Protein AF-A0A1Y4UYB6-F1 (afdb_monomer_lite)

pLDDT: mean 84.44, std 19.76, range [40.34, 98.19]

Structure (mmCIF, N/CA/C/O backbone):
data_AF-A0A1Y4UYB6-F1
#
_entry.id   AF-A0A1Y4UYB6-F1
#
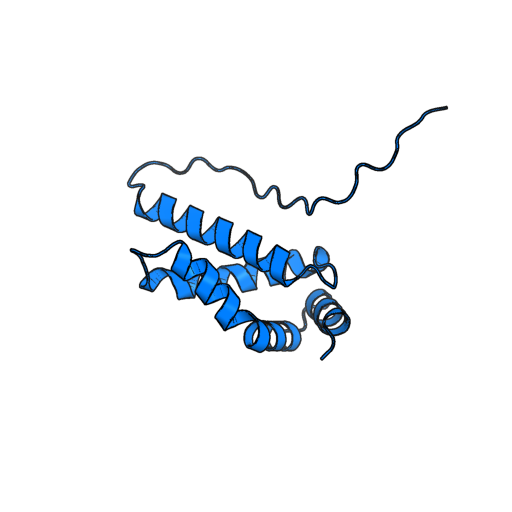loop_
_atom_site.group_PDB
_atom_site.id
_atom_site.type_symbol
_atom_site.label_atom_id
_atom_site.label_alt_id
_atom_site.label_comp_id
_atom_site.label_asym_id
_atom_site.label_entity_id
_atom_site.label_seq_id
_atom_site.pdbx_PDB_ins_code
_atom_site.Cartn_x
_atom_site.Cartn_y
_atom_site.Cartn_z
_atom_site.occupancy
_atom_site.B_iso_or_equiv
_atom_site.auth_seq_id
_atom_site.auth_comp_id
_atom_site.auth_asym_id
_atom_site.auth_atom_id
_atom_site.pdbx_PDB_model_num
ATOM 1 N N . MET A 1 1 ? -14.371 -7.492 9.983 1.00 71.25 1 MET A N 1
ATOM 2 C CA . MET A 1 1 ? -14.322 -6.185 10.676 1.00 71.25 1 MET A CA 1
ATOM 3 C C . MET A 1 1 ? -14.885 -5.135 9.730 1.00 71.25 1 MET A C 1
ATOM 5 O O . MET A 1 1 ? -14.568 -5.201 8.549 1.00 71.25 1 MET A O 1
ATOM 9 N N . GLU A 1 2 ? -15.736 -4.221 10.196 1.00 88.88 2 GLU A N 1
ATOM 10 C CA . GLU A 1 2 ? -16.218 -3.120 9.349 1.00 88.88 2 GLU A CA 1
ATOM 11 C C . GLU A 1 2 ? -15.098 -2.106 9.071 1.00 88.88 2 GLU A C 1
ATOM 13 O O . GLU A 1 2 ? -14.260 -1.843 9.935 1.00 88.88 2 GLU A O 1
ATOM 18 N N . GLU A 1 3 ? -15.098 -1.501 7.880 1.00 89.19 3 GLU A N 1
ATOM 19 C CA . GLU A 1 3 ? -14.043 -0.571 7.448 1.00 89.19 3 GLU A CA 1
ATOM 20 C C . GLU A 1 3 ? -13.915 0.652 8.370 1.00 89.19 3 GLU A C 1
ATOM 22 O O . GLU A 1 3 ? -12.808 1.100 8.659 1.00 89.19 3 GLU A O 1
ATOM 27 N N . GLY A 1 4 ? -15.035 1.156 8.898 1.00 93.00 4 GLY A N 1
ATOM 28 C CA . GLY A 1 4 ? -15.025 2.263 9.854 1.00 93.00 4 GLY A CA 1
ATOM 29 C C . GLY A 1 4 ? -14.305 1.927 11.164 1.00 93.00 4 GLY A C 1
ATOM 30 O O . GLY A 1 4 ? -13.584 2.771 11.697 1.00 93.00 4 GLY A O 1
ATOM 31 N N . GLU A 1 5 ? -14.452 0.700 11.672 1.00 93.88 5 GLU A N 1
ATOM 32 C CA . GLU A 1 5 ? -13.740 0.265 12.879 1.00 93.88 5 GLU A CA 1
ATOM 33 C C . GLU A 1 5 ? -12.252 0.067 12.608 1.00 93.88 5 GLU A C 1
ATOM 35 O O . GLU A 1 5 ? -11.419 0.509 13.399 1.00 93.88 5 GLU A O 1
ATOM 40 N N . LEU A 1 6 ? -11.920 -0.511 11.454 1.00 93.75 6 LEU A N 1
ATOM 41 C CA . LEU A 1 6 ? -10.540 -0.674 11.019 1.00 93.75 6 LEU A CA 1
ATOM 42 C C . LEU A 1 6 ? -9.826 0.687 10.965 1.00 93.75 6 LEU A C 1
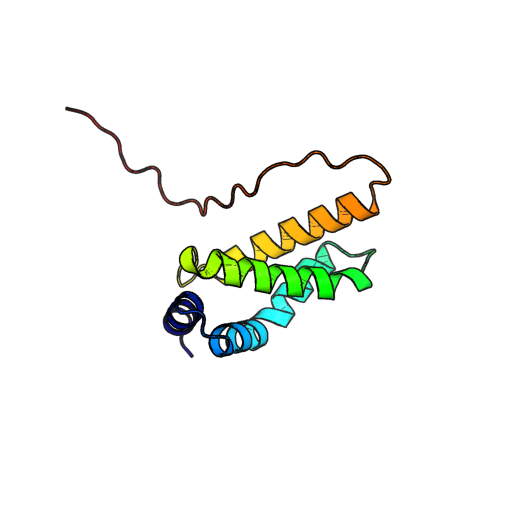ATOM 44 O O . LEU A 1 6 ? -8.768 0.855 11.569 1.00 93.75 6 LEU A O 1
ATOM 48 N N . ILE A 1 7 ? -10.448 1.695 10.344 1.00 94.38 7 ILE A N 1
ATOM 49 C CA . ILE A 1 7 ? -9.907 3.062 10.283 1.00 94.38 7 ILE A CA 1
ATOM 50 C C . ILE A 1 7 ? -9.709 3.647 11.687 1.00 94.38 7 ILE A C 1
ATOM 52 O O . ILE A 1 7 ? -8.668 4.241 11.965 1.00 94.38 7 ILE A O 1
ATOM 56 N N . ARG A 1 8 ? -10.688 3.499 12.592 1.00 95.94 8 ARG A N 1
ATOM 57 C CA . ARG A 1 8 ? -10.566 4.005 13.971 1.00 95.94 8 ARG A CA 1
ATOM 58 C C . ARG A 1 8 ? -9.399 3.365 14.716 1.00 95.94 8 ARG A C 1
ATOM 60 O O . ARG A 1 8 ? -8.688 4.071 15.427 1.00 95.94 8 ARG A O 1
ATOM 67 N N . ARG A 1 9 ? -9.198 2.055 14.564 1.00 96.19 9 ARG A N 1
ATOM 68 C CA . ARG A 1 9 ? -8.083 1.325 15.183 1.00 96.19 9 ARG A CA 1
ATOM 69 C C . ARG A 1 9 ? -6.738 1.752 14.596 1.00 96.19 9 ARG A C 1
ATOM 71 O O . ARG A 1 9 ? -5.837 2.081 15.363 1.00 96.19 9 ARG A O 1
ATOM 78 N N . MET A 1 10 ? -6.641 1.886 13.273 1.00 95.38 10 MET A N 1
ATOM 79 C CA . MET A 1 10 ? -5.442 2.417 12.613 1.00 95.38 10 MET A CA 1
ATOM 80 C C . MET A 1 10 ? -5.083 3.826 13.099 1.00 95.38 10 MET A C 1
ATOM 82 O O . MET A 1 10 ? -3.930 4.096 13.413 1.00 95.38 10 MET A O 1
ATOM 86 N N . LYS A 1 11 ? -6.071 4.720 13.246 1.00 94.69 11 LYS A N 1
ATOM 87 C CA . LYS A 1 11 ? -5.856 6.079 13.780 1.00 94.69 11 LYS A CA 1
ATOM 88 C C . LYS A 1 11 ? -5.313 6.095 15.214 1.00 94.69 11 LYS A C 1
ATOM 90 O O . LYS A 1 11 ? -4.705 7.081 15.612 1.00 94.69 11 LYS A O 1
ATOM 95 N N . ARG A 1 12 ? -5.532 5.027 15.988 1.00 96.12 12 ARG A N 1
ATOM 96 C CA . ARG A 1 12 ? -4.991 4.851 17.346 1.00 96.12 12 ARG A CA 1
ATOM 97 C C . ARG A 1 12 ? -3.636 4.139 17.370 1.00 96.12 12 ARG A C 1
ATOM 99 O O . ARG A 1 12 ? -3.121 3.889 18.453 1.00 96.12 12 ARG A O 1
ATOM 106 N N . GLY A 1 13 ? -3.075 3.804 16.210 1.00 94.44 13 GLY A N 1
ATOM 107 C CA . GLY A 1 13 ? -1.798 3.109 16.125 1.00 94.44 13 GLY A CA 1
ATOM 108 C C . GLY A 1 13 ? -1.880 1.608 16.411 1.00 94.44 13 GLY A C 1
ATOM 109 O O . GLY A 1 13 ? -0.867 1.026 16.770 1.00 94.44 13 GLY A O 1
ATOM 110 N N . ASP A 1 14 ? -3.045 0.971 16.239 1.00 96.75 14 ASP A N 1
ATOM 111 C CA . ASP A 1 14 ? -3.214 -0.483 16.399 1.00 96.75 14 ASP A CA 1
ATOM 112 C C . ASP A 1 14 ? -2.746 -1.283 15.158 1.00 96.75 14 ASP A C 1
ATOM 114 O O . ASP A 1 14 ? -3.430 -1.244 14.124 1.00 96.75 14 ASP A O 1
ATOM 118 N N . PRO A 1 15 ? -1.612 -2.011 15.221 1.00 94.62 15 PRO A N 1
ATOM 119 C CA . PRO A 1 15 ? -1.042 -2.688 14.055 1.00 94.62 15 PRO A CA 1
ATOM 120 C C . PRO A 1 15 ? -1.924 -3.818 13.515 1.00 94.62 15 PRO A C 1
ATOM 122 O O . PRO A 1 15 ? -1.922 -4.064 12.312 1.00 94.62 15 PRO A O 1
ATOM 125 N N . ALA A 1 16 ? -2.746 -4.450 14.361 1.00 96.81 16 ALA A N 1
ATOM 126 C CA . ALA A 1 16 ? -3.643 -5.523 13.930 1.00 96.81 16 ALA A CA 1
ATOM 127 C C . ALA A 1 16 ? -4.718 -5.015 12.952 1.00 96.81 16 ALA A C 1
ATOM 129 O O . ALA A 1 16 ? -5.252 -5.768 12.139 1.00 96.81 16 ALA A O 1
ATOM 130 N N . ALA A 1 17 ? -5.046 -3.720 13.006 1.00 96.44 17 ALA A N 1
ATOM 131 C CA . ALA A 1 17 ? -5.952 -3.111 12.041 1.00 96.44 17 ALA A CA 1
ATOM 132 C C . ALA A 1 17 ? -5.292 -2.906 10.671 1.00 96.44 17 ALA A C 1
ATOM 134 O O . ALA A 1 17 ? -5.964 -3.050 9.651 1.00 96.44 17 ALA A O 1
ATOM 135 N N . LEU A 1 18 ? -3.990 -2.596 10.643 1.00 95.75 18 LEU A N 1
ATOM 136 C CA . LEU A 1 18 ? -3.228 -2.531 9.397 1.00 95.75 18 LEU A CA 1
ATOM 137 C C . LEU A 1 18 ? -3.086 -3.920 8.777 1.00 95.75 18 LEU A C 1
ATOM 139 O O . LEU A 1 18 ? -3.338 -4.063 7.587 1.00 95.75 18 LEU A O 1
ATOM 143 N N . GLU A 1 19 ? -2.756 -4.929 9.581 1.00 96.81 19 GLU A N 1
ATOM 144 C CA . GLU A 1 19 ? -2.658 -6.324 9.141 1.00 96.81 19 GLU A CA 1
ATOM 145 C C . GLU A 1 19 ? -3.974 -6.797 8.508 1.00 96.81 19 GLU A C 1
ATOM 147 O O . GLU A 1 19 ? -3.992 -7.225 7.358 1.00 96.81 19 GLU A O 1
ATOM 152 N N . ALA A 1 20 ? -5.107 -6.560 9.177 1.00 96.62 20 ALA A N 1
ATOM 153 C CA . ALA A 1 20 ? -6.424 -6.876 8.625 1.00 96.62 20 ALA A CA 1
ATOM 154 C C . ALA A 1 20 ? -6.742 -6.134 7.307 1.00 96.62 20 ALA A C 1
ATOM 156 O O . ALA A 1 20 ? -7.501 -6.639 6.476 1.00 96.62 20 ALA A O 1
ATOM 157 N N . LEU A 1 21 ? -6.202 -4.926 7.104 1.00 95.81 21 LEU A N 1
ATOM 158 C CA . LEU A 1 21 ? -6.345 -4.200 5.839 1.00 95.81 21 LEU A CA 1
ATOM 159 C C . LEU A 1 21 ? -5.445 -4.786 4.754 1.00 95.81 21 LEU A C 1
ATOM 161 O O . LEU A 1 21 ? -5.875 -4.902 3.608 1.00 95.81 21 LEU A O 1
ATOM 165 N N . MET A 1 22 ? -4.214 -5.147 5.113 1.00 96.75 22 MET A N 1
ATOM 166 C CA . MET A 1 22 ? -3.267 -5.809 4.225 1.00 96.75 22 MET A CA 1
ATOM 167 C C . MET A 1 22 ? -3.853 -7.134 3.740 1.00 96.75 22 MET A C 1
ATOM 169 O O . MET A 1 22 ? -3.983 -7.309 2.534 1.00 96.75 22 MET A O 1
ATOM 173 N N . ASP A 1 23 ? -4.352 -7.991 4.630 1.00 96.75 23 ASP A N 1
ATOM 174 C CA . ASP A 1 23 ? -5.010 -9.253 4.261 1.00 96.75 23 ASP A CA 1
ATOM 175 C C . ASP A 1 23 ? -6.136 -9.057 3.235 1.00 96.75 23 ASP A C 1
ATOM 177 O O . ASP A 1 23 ? -6.311 -9.853 2.310 1.00 96.75 23 ASP A O 1
ATOM 181 N N . ARG A 1 24 ? -6.898 -7.965 3.370 1.00 95.62 24 ARG A N 1
ATOM 182 C CA . ARG A 1 24 ? -8.023 -7.641 2.486 1.00 95.62 24 ARG A CA 1
ATOM 183 C C . ARG A 1 24 ? -7.587 -7.071 1.135 1.00 95.62 24 ARG A C 1
ATOM 185 O O . ARG A 1 24 ? -8.171 -7.417 0.109 1.00 95.62 24 ARG A O 1
ATOM 192 N N . ASP A 1 25 ? -6.626 -6.148 1.133 1.00 97.00 25 ASP A N 1
ATOM 193 C CA . ASP A 1 25 ? -6.337 -5.272 -0.008 1.00 97.00 25 ASP A CA 1
ATOM 194 C C . ASP A 1 25 ? -4.944 -5.497 -0.636 1.00 97.00 25 ASP A C 1
ATOM 196 O O . ASP A 1 25 ? -4.625 -4.855 -1.640 1.00 97.00 25 ASP A O 1
ATOM 200 N N . MET A 1 26 ? -4.134 -6.437 -0.126 1.00 97.62 26 MET A N 1
ATOM 201 C CA . MET A 1 26 ? -2.795 -6.762 -0.650 1.00 97.62 26 MET A CA 1
ATOM 202 C C . MET A 1 26 ? -2.840 -7.137 -2.131 1.00 97.62 26 MET A C 1
ATOM 204 O O . MET A 1 26 ? -2.164 -6.520 -2.950 1.00 97.62 26 MET A O 1
ATOM 208 N N . ALA A 1 27 ? -3.689 -8.099 -2.507 1.00 98.00 27 ALA A N 1
ATOM 209 C CA . ALA A 1 27 ? -3.799 -8.553 -3.895 1.00 98.00 27 ALA A CA 1
ATOM 210 C C . ALA A 1 27 ? -4.204 -7.415 -4.848 1.00 98.00 27 ALA A C 1
ATOM 212 O O . ALA A 1 27 ? -3.722 -7.329 -5.979 1.00 98.00 27 ALA A O 1
ATOM 213 N N . PHE A 1 28 ? -5.059 -6.504 -4.378 1.00 98.19 28 PHE A N 1
ATOM 214 C CA . PHE A 1 28 ? -5.438 -5.313 -5.128 1.00 98.19 28 PHE A CA 1
ATOM 215 C C . PHE A 1 28 ? -4.256 -4.354 -5.308 1.00 98.19 28 PHE A C 1
ATOM 217 O O . PHE A 1 28 ? -4.013 -3.900 -6.427 1.00 98.19 28 PHE A O 1
ATOM 224 N N . ALA A 1 29 ? -3.516 -4.061 -4.237 1.00 98.19 29 ALA A N 1
ATOM 225 C CA . ALA A 1 29 ? -2.345 -3.193 -4.292 1.00 98.19 29 ALA A CA 1
ATOM 226 C C . ALA A 1 29 ? -1.264 -3.765 -5.223 1.00 98.19 29 ALA A C 1
ATOM 228 O O . ALA A 1 29 ? -0.786 -3.045 -6.101 1.00 98.19 29 ALA A O 1
ATOM 229 N N . CYS A 1 30 ? -0.965 -5.064 -5.113 1.00 98.19 30 CYS A N 1
ATOM 230 C CA . CYS A 1 30 ? -0.056 -5.768 -6.017 1.00 98.19 30 CYS A CA 1
ATOM 231 C C . CYS A 1 30 ? -0.517 -5.658 -7.472 1.00 98.19 30 CYS A C 1
ATOM 233 O O . CYS A 1 30 ? 0.268 -5.262 -8.324 1.00 98.19 30 CYS A O 1
ATOM 235 N N . GLY A 1 31 ? -1.799 -5.903 -7.766 1.00 98.06 31 GLY A N 1
ATOM 236 C CA . GLY A 1 31 ? -2.329 -5.770 -9.126 1.00 98.06 31 GLY A CA 1
ATOM 237 C C . GLY A 1 31 ? -2.159 -4.360 -9.706 1.00 98.06 31 GLY A C 1
ATOM 238 O O . GLY A 1 31 ? -1.759 -4.203 -10.862 1.00 98.06 31 GLY A O 1
ATOM 239 N N . VAL A 1 32 ? -2.403 -3.319 -8.901 1.00 97.88 32 VAL A N 1
ATOM 240 C CA . VAL A 1 32 ? -2.181 -1.925 -9.321 1.00 97.88 32 VAL A CA 1
ATOM 241 C C . VAL A 1 32 ? -0.693 -1.662 -9.569 1.00 97.88 32 VAL A C 1
ATOM 243 O O . VAL A 1 32 ? -0.353 -1.115 -10.618 1.00 97.88 32 VAL A O 1
ATOM 246 N N . ALA A 1 33 ? 0.188 -2.067 -8.655 1.00 97.69 33 ALA A N 1
ATOM 247 C CA . ALA A 1 33 ? 1.631 -1.877 -8.784 1.00 97.69 33 ALA A CA 1
ATOM 248 C C . ALA A 1 33 ? 2.204 -2.626 -9.998 1.00 97.69 33 ALA A C 1
ATOM 250 O O . ALA A 1 33 ? 2.858 -2.008 -10.835 1.00 97.69 33 ALA A O 1
ATOM 251 N N . SER A 1 34 ? 1.886 -3.912 -10.165 1.00 97.44 34 SER A N 1
ATOM 252 C CA . SER A 1 34 ? 2.332 -4.735 -11.298 1.00 97.44 34 SER A CA 1
ATOM 253 C C . SER A 1 34 ? 1.839 -4.213 -12.648 1.00 97.44 34 SER A C 1
ATOM 255 O O . SER A 1 34 ? 2.529 -4.366 -13.652 1.00 97.44 34 SER A O 1
ATOM 257 N N . SER A 1 35 ? 0.668 -3.565 -12.697 1.00 96.62 35 SER A N 1
ATOM 258 C CA . SER A 1 35 ? 0.181 -2.943 -13.939 1.00 96.62 35 SER A CA 1
ATOM 259 C C . SER A 1 35 ? 1.056 -1.775 -14.410 1.00 96.62 35 SER A C 1
ATOM 261 O O . SER A 1 35 ? 1.074 -1.467 -15.601 1.00 96.62 35 SER A O 1
ATOM 263 N N . ILE A 1 36 ? 1.781 -1.139 -13.484 1.00 95.06 36 ILE A N 1
ATOM 264 C CA . ILE A 1 36 ? 2.661 0.003 -13.745 1.00 95.06 36 ILE A CA 1
ATOM 265 C C . ILE A 1 36 ? 4.107 -0.474 -13.899 1.00 95.06 36 ILE A C 1
ATOM 267 O O . ILE A 1 36 ? 4.759 -0.132 -14.878 1.00 95.06 36 ILE A O 1
ATOM 271 N N . LEU A 1 37 ? 4.589 -1.311 -12.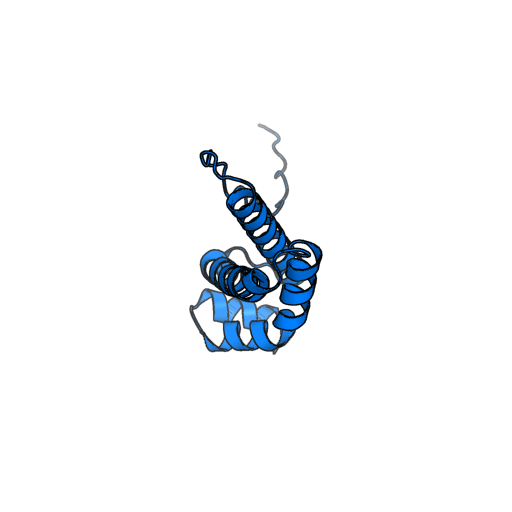981 1.00 94.94 37 LEU A N 1
ATOM 272 C CA . LEU A 1 37 ? 5.953 -1.851 -12.942 1.00 94.94 37 LEU A CA 1
ATOM 273 C C . LEU A 1 37 ? 6.112 -3.100 -13.824 1.00 94.94 37 LEU A C 1
ATOM 275 O O . LEU A 1 37 ? 6.681 -4.103 -13.396 1.00 94.94 37 LEU A O 1
ATOM 279 N N . ARG A 1 38 ? 5.592 -3.063 -15.057 1.00 91.81 38 ARG A N 1
ATOM 280 C CA . ARG A 1 38 ? 5.554 -4.239 -15.951 1.00 91.81 38 ARG A CA 1
ATOM 281 C C . ARG A 1 38 ? 6.951 -4.806 -16.229 1.00 91.81 38 ARG A C 1
ATOM 283 O O . ARG A 1 38 ? 7.113 -6.021 -16.251 1.00 91.81 38 ARG A O 1
ATOM 290 N N . ASP A 1 39 ? 7.939 -3.924 -16.359 1.00 90.31 39 ASP A N 1
ATOM 291 C CA . ASP A 1 39 ? 9.337 -4.273 -16.649 1.00 90.31 39 ASP A CA 1
ATOM 292 C C . ASP A 1 39 ? 10.212 -4.366 -15.382 1.00 90.31 39 ASP A C 1
ATOM 294 O O . ASP A 1 39 ? 11.414 -4.613 -15.457 1.00 90.31 39 ASP A O 1
ATOM 298 N N . ALA A 1 40 ? 9.610 -4.183 -14.203 1.00 92.12 40 ALA A N 1
ATOM 299 C CA . ALA A 1 40 ? 10.284 -4.180 -12.907 1.00 92.12 40 ALA A CA 1
ATOM 300 C C . ALA A 1 40 ? 9.486 -4.980 -11.853 1.00 92.12 40 ALA A C 1
ATOM 302 O O . ALA A 1 40 ? 9.137 -4.453 -10.796 1.00 92.12 40 ALA A O 1
ATOM 303 N N . PRO A 1 41 ? 9.168 -6.268 -12.107 1.00 91.75 41 PRO A N 1
ATOM 304 C CA . PRO A 1 41 ? 8.298 -7.055 -11.228 1.00 91.75 41 PRO A CA 1
ATOM 305 C C . PRO A 1 41 ? 8.878 -7.260 -9.822 1.00 91.75 41 PRO A C 1
ATOM 307 O O . PRO A 1 41 ? 8.123 -7.416 -8.867 1.00 91.75 41 PRO A O 1
ATOM 310 N N . ARG A 1 42 ? 10.209 -7.223 -9.686 1.00 94.19 42 ARG A N 1
ATOM 311 C CA . ARG A 1 42 ? 10.914 -7.326 -8.398 1.00 94.19 42 ARG A CA 1
ATOM 312 C C . ARG A 1 42 ? 10.646 -6.139 -7.464 1.00 94.19 42 ARG A C 1
ATOM 314 O O . ARG A 1 42 ? 10.721 -6.301 -6.257 1.00 94.19 42 ARG A O 1
ATOM 321 N N . ASP A 1 43 ? 10.306 -4.973 -8.013 1.00 95.69 43 ASP A N 1
ATOM 322 C CA . ASP A 1 43 ? 10.075 -3.739 -7.254 1.00 95.69 43 ASP A CA 1
ATOM 323 C C . ASP A 1 43 ? 8.625 -3.617 -6.742 1.00 95.69 43 ASP A C 1
ATOM 325 O O . ASP A 1 43 ? 8.290 -2.705 -5.984 1.00 95.69 43 ASP A O 1
ATOM 329 N N . VAL A 1 44 ? 7.736 -4.530 -7.155 1.00 97.00 44 VAL A N 1
ATOM 330 C CA . VAL A 1 44 ? 6.310 -4.507 -6.793 1.00 97.00 44 VAL A CA 1
ATOM 331 C C . VAL A 1 44 ? 6.111 -4.652 -5.287 1.00 97.00 44 VAL A C 1
ATOM 333 O O . VAL A 1 44 ? 5.339 -3.894 -4.703 1.00 97.00 44 VAL A O 1
ATOM 336 N N . GLU A 1 45 ? 6.792 -5.613 -4.663 1.00 97.12 45 GLU A N 1
ATOM 337 C CA . GLU A 1 45 ? 6.650 -5.908 -3.232 1.00 97.12 45 GLU A CA 1
ATOM 338 C C . GLU A 1 45 ? 7.031 -4.705 -2.366 1.00 97.12 45 GLU A C 1
ATOM 340 O O . GLU A 1 45 ? 6.300 -4.337 -1.442 1.00 97.12 45 GLU A O 1
ATOM 345 N N . GLU A 1 46 ? 8.136 -4.047 -2.709 1.00 96.50 46 GLU A N 1
ATOM 346 C CA . GLU A 1 46 ? 8.610 -2.864 -2.002 1.00 96.50 46 GLU A CA 1
ATOM 347 C C . GLU A 1 46 ? 7.628 -1.702 -2.156 1.00 96.50 46 GLU A C 1
ATOM 349 O O . GLU A 1 46 ? 7.190 -1.129 -1.161 1.00 96.50 46 GLU A O 1
ATOM 354 N N . VAL A 1 47 ? 7.182 -1.413 -3.385 1.00 97.50 47 VAL A N 1
ATOM 355 C CA . VAL A 1 47 ? 6.202 -0.347 -3.639 1.00 97.50 47 VAL A CA 1
ATOM 356 C C . VAL A 1 47 ? 4.895 -0.581 -2.884 1.00 97.50 47 VAL A C 1
ATOM 358 O O . VAL A 1 47 ? 4.302 0.371 -2.368 1.00 97.50 47 VAL A O 1
ATOM 361 N N . VAL A 1 48 ? 4.424 -1.825 -2.807 1.00 98.19 48 VAL A N 1
ATOM 362 C CA . VAL A 1 48 ? 3.204 -2.172 -2.069 1.00 98.19 48 VAL A CA 1
ATOM 363 C C . VAL A 1 48 ? 3.406 -2.011 -0.563 1.00 98.19 48 VAL A C 1
ATOM 365 O O . VAL A 1 48 ? 2.580 -1.362 0.083 1.00 98.19 48 VAL A O 1
ATOM 368 N N . SER A 1 49 ? 4.508 -2.522 -0.015 1.00 97.44 49 SER A N 1
ATOM 369 C CA . SER A 1 49 ? 4.844 -2.399 1.410 1.00 97.44 49 SER A CA 1
ATOM 370 C C . SER A 1 49 ? 4.932 -0.933 1.838 1.00 97.44 49 SER A C 1
ATOM 372 O O . SER A 1 49 ? 4.253 -0.498 2.772 1.00 97.44 49 SER A O 1
ATOM 374 N N . ASP A 1 50 ? 5.656 -0.130 1.065 1.00 96.94 50 ASP A N 1
ATOM 375 C CA . ASP A 1 50 ? 5.765 1.313 1.242 1.00 96.94 50 ASP A CA 1
ATOM 376 C C . ASP A 1 50 ? 4.421 2.042 1.143 1.00 96.94 50 ASP A C 1
ATOM 378 O O . ASP A 1 50 ? 4.196 3.074 1.787 1.00 96.94 50 ASP A O 1
ATOM 382 N N . SER A 1 51 ? 3.513 1.533 0.311 1.00 97.88 51 SER A N 1
ATOM 383 C CA . SER A 1 51 ? 2.181 2.110 0.154 1.00 97.88 51 SER A CA 1
ATOM 384 C C . SER A 1 51 ? 1.320 1.876 1.387 1.00 97.88 51 SER A C 1
ATOM 386 O O . SER A 1 51 ? 0.647 2.804 1.838 1.00 97.88 51 SER A O 1
ATOM 388 N N . PHE A 1 52 ? 1.370 0.675 1.966 1.00 97.88 52 PHE A N 1
ATOM 389 C CA . PHE A 1 52 ? 0.688 0.386 3.226 1.00 97.88 52 PHE A CA 1
ATOM 390 C C . PHE A 1 52 ? 1.283 1.185 4.386 1.00 97.88 52 PHE A C 1
ATOM 392 O O . PHE A 1 52 ? 0.524 1.749 5.175 1.00 97.88 52 PHE A O 1
ATOM 399 N N . LEU A 1 53 ? 2.609 1.337 4.442 1.00 96.75 53 LEU A N 1
ATOM 400 C CA . LEU A 1 53 ? 3.269 2.191 5.431 1.00 96.75 53 LEU A CA 1
ATOM 401 C C . LEU A 1 53 ? 2.859 3.665 5.283 1.00 96.75 53 LEU A C 1
ATOM 403 O O . LEU A 1 53 ? 2.545 4.338 6.265 1.00 96.75 53 LEU A O 1
ATOM 407 N N . ALA A 1 54 ? 2.805 4.181 4.055 1.00 96.19 54 ALA A N 1
ATOM 408 C CA . ALA A 1 54 ? 2.343 5.543 3.800 1.00 96.19 54 ALA A CA 1
ATOM 409 C C . ALA A 1 54 ? 0.870 5.733 4.184 1.00 96.19 54 ALA A C 1
ATOM 411 O O . ALA A 1 54 ? 0.513 6.758 4.767 1.00 96.19 54 ALA A O 1
ATOM 412 N N . LEU A 1 55 ? 0.024 4.746 3.885 1.00 96.44 55 LEU A N 1
ATOM 413 C CA . LEU A 1 55 ? -1.383 4.747 4.268 1.00 96.44 55 LEU A CA 1
ATOM 414 C C . LEU A 1 55 ? -1.543 4.727 5.795 1.00 96.44 55 LEU A C 1
ATOM 416 O O . LEU A 1 55 ? -2.369 5.469 6.321 1.00 96.44 55 LEU A O 1
ATOM 420 N N . TRP A 1 56 ? -0.730 3.937 6.500 1.00 96.06 56 TRP A N 1
ATOM 421 C CA . TRP A 1 56 ? -0.666 3.904 7.961 1.00 96.06 56 TRP A CA 1
ATOM 422 C C . TRP A 1 56 ? -0.279 5.263 8.553 1.00 96.06 56 TRP A C 1
ATOM 424 O O . TRP A 1 56 ? -1.013 5.815 9.372 1.00 96.06 56 TRP A O 1
ATOM 434 N N . ASN A 1 57 ? 0.816 5.858 8.074 1.00 95.44 57 ASN A N 1
ATOM 435 C CA . ASN A 1 57 ? 1.284 7.171 8.533 1.00 95.44 57 ASN A CA 1
ATOM 436 C C . ASN A 1 57 ? 0.253 8.284 8.269 1.00 95.44 57 ASN A C 1
ATOM 438 O O . ASN A 1 57 ? 0.175 9.269 9.003 1.00 95.44 57 ASN A O 1
ATOM 442 N N . ASN A 1 58 ? -0.586 8.111 7.246 1.00 94.50 58 ASN A N 1
ATOM 443 C CA . ASN A 1 58 ? -1.667 9.027 6.894 1.00 94.50 58 ASN A CA 1
ATOM 444 C C . ASN A 1 58 ? -3.054 8.509 7.308 1.00 94.50 58 ASN A C 1
ATOM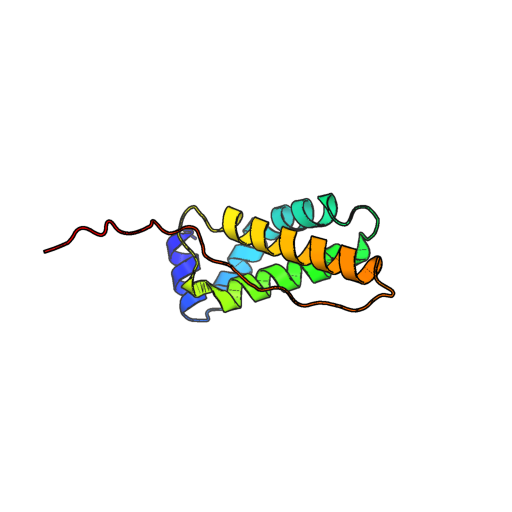 446 O O . ASN A 1 58 ? -4.064 8.972 6.776 1.00 94.50 58 ASN A O 1
ATOM 450 N N . ALA A 1 59 ? -3.141 7.597 8.287 1.00 93.62 59 ALA A N 1
ATOM 451 C CA . ALA A 1 59 ? -4.408 6.992 8.704 1.00 93.62 59 ALA A CA 1
ATOM 452 C C . ALA A 1 59 ? -5.462 8.030 9.132 1.00 93.62 59 ALA A C 1
ATOM 454 O O . ALA A 1 59 ? -6.663 7.806 8.975 1.00 93.62 59 ALA A O 1
ATOM 455 N N . HIS A 1 60 ? -5.035 9.199 9.624 1.00 93.00 60 HIS A N 1
ATOM 456 C CA . HIS A 1 60 ? -5.913 10.319 9.970 1.00 93.00 60 HIS A CA 1
ATOM 457 C C . HIS A 1 60 ? -6.743 10.832 8.774 1.00 93.00 60 HIS A C 1
ATOM 459 O O . HIS A 1 60 ? -7.905 11.192 8.975 1.00 93.00 60 HIS A O 1
ATOM 465 N N . LYS A 1 61 ? -6.200 10.770 7.546 1.00 91.44 61 LYS A N 1
ATOM 466 C CA . LYS A 1 61 ? -6.861 11.176 6.289 1.00 91.44 61 LYS A CA 1
ATOM 467 C C . LYS A 1 61 ? -7.852 10.137 5.752 1.00 91.44 61 LYS A C 1
ATOM 469 O O . LYS A 1 61 ? -8.572 10.418 4.797 1.00 91.44 61 LYS A O 1
ATOM 474 N N . LEU A 1 62 ? -7.902 8.934 6.333 1.00 92.81 62 LEU A N 1
ATOM 475 C CA . LEU A 1 62 ? -8.788 7.875 5.853 1.00 92.81 62 LEU A CA 1
ATOM 476 C C . LEU A 1 62 ? -10.259 8.209 6.107 1.00 92.81 62 LEU A C 1
ATOM 478 O O . LEU A 1 62 ? -10.664 8.549 7.227 1.00 92.81 62 LEU A O 1
ATOM 482 N N . VAL A 1 63 ? -11.049 8.025 5.050 1.00 92.56 63 VAL A N 1
ATOM 483 C CA . VAL A 1 63 ? -12.502 8.187 5.027 1.00 92.56 63 VAL A CA 1
ATOM 484 C C . VAL A 1 63 ? -13.136 6.833 4.683 1.00 92.56 63 VAL A C 1
ATOM 486 O O . VAL A 1 63 ? -12.740 6.226 3.679 1.00 92.56 63 VAL A O 1
ATOM 489 N N . PRO A 1 64 ? -14.111 6.346 5.477 1.00 91.94 64 PRO A N 1
ATOM 490 C CA . PRO A 1 64 ? -14.865 5.139 5.145 1.00 91.94 64 PRO A CA 1
ATOM 491 C C . PRO A 1 64 ? -15.466 5.214 3.733 1.00 91.94 64 PRO A C 1
ATOM 493 O O . PRO A 1 64 ? -15.927 6.267 3.297 1.00 91.94 64 PRO A O 1
ATOM 496 N N . GLY A 1 65 ? -15.426 4.111 2.994 1.00 93.12 65 GLY A N 1
ATOM 497 C CA . GLY A 1 65 ? -15.844 4.013 1.596 1.00 93.12 65 GLY A CA 1
ATOM 498 C C . GLY A 1 65 ? -14.809 4.507 0.580 1.00 93.12 65 GLY A C 1
ATOM 499 O O . GLY A 1 65 ? -14.980 4.277 -0.615 1.00 93.12 65 GLY A O 1
ATOM 500 N N . ARG A 1 66 ? -13.720 5.164 1.013 1.00 94.69 66 ARG A N 1
ATOM 501 C CA . ARG A 1 66 ? -12.679 5.714 0.118 1.00 94.69 66 ARG A CA 1
ATOM 502 C C . ARG A 1 66 ? -11.289 5.106 0.318 1.00 94.69 66 ARG A C 1
ATOM 504 O O . ARG A 1 66 ? -10.357 5.498 -0.382 1.00 94.69 66 ARG A O 1
ATOM 511 N N . VAL A 1 67 ? -11.135 4.127 1.213 1.00 94.69 67 VAL A N 1
ATOM 512 C CA . VAL A 1 67 ? -9.825 3.547 1.573 1.00 94.69 67 VAL A CA 1
ATOM 513 C C . VAL A 1 67 ? -9.108 2.950 0.363 1.00 94.69 67 VAL A C 1
ATOM 515 O O . VAL A 1 67 ? -7.966 3.311 0.098 1.00 94.69 67 VAL A O 1
ATOM 518 N N . ARG A 1 68 ? -9.780 2.101 -0.430 1.00 94.88 68 ARG A N 1
ATOM 519 C CA . ARG A 1 68 ? -9.171 1.501 -1.635 1.00 94.88 68 ARG A CA 1
ATOM 520 C C . ARG A 1 68 ? -8.804 2.537 -2.697 1.00 94.88 68 ARG A C 1
ATOM 522 O O . ARG A 1 68 ? -7.790 2.377 -3.372 1.00 94.88 68 ARG A O 1
ATOM 529 N N . GLY A 1 69 ? -9.595 3.603 -2.832 1.00 95.44 69 GLY A N 1
ATOM 530 C CA . GLY A 1 69 ? -9.283 4.718 -3.729 1.00 95.44 69 GLY A CA 1
ATOM 531 C C . GLY A 1 69 ? -8.014 5.452 -3.295 1.00 95.44 69 GLY A C 1
ATOM 532 O O . GLY A 1 69 ? -7.116 5.666 -4.107 1.00 95.44 69 GLY A O 1
ATOM 533 N N . TYR A 1 70 ? -7.904 5.751 -1.999 1.00 95.75 70 TYR A N 1
ATOM 534 C CA . TYR A 1 70 ? -6.720 6.380 -1.420 1.00 95.75 70 TYR A CA 1
ATOM 535 C C . TYR A 1 70 ? -5.474 5.487 -1.530 1.00 95.75 70 TYR A C 1
ATOM 537 O O . TYR A 1 70 ? -4.435 5.942 -2.003 1.00 95.75 70 TYR A O 1
ATOM 545 N N . LEU A 1 71 ? -5.594 4.195 -1.204 1.00 97.19 71 LEU A N 1
ATOM 546 C CA . LEU A 1 71 ? -4.518 3.216 -1.379 1.00 97.19 71 LEU A CA 1
ATOM 547 C C . LEU A 1 71 ? -4.064 3.134 -2.842 1.00 97.19 71 LEU A C 1
ATOM 549 O O . LEU A 1 71 ? -2.869 3.167 -3.113 1.00 97.19 71 LEU A O 1
ATOM 553 N N . SER A 1 72 ? -4.998 3.091 -3.800 1.00 96.69 72 SER A N 1
ATOM 554 C CA . SER A 1 72 ? -4.649 3.076 -5.225 1.00 96.69 72 SER A CA 1
ATOM 555 C C . SER A 1 72 ? -3.861 4.321 -5.632 1.00 96.69 72 SER A C 1
ATOM 557 O O . SER A 1 72 ? -2.883 4.199 -6.364 1.00 96.69 72 SER A O 1
ATOM 559 N N . ALA A 1 73 ? -4.244 5.506 -5.148 1.00 96.81 73 ALA A N 1
ATOM 560 C CA . ALA A 1 73 ? -3.513 6.739 -5.429 1.00 96.81 73 ALA A CA 1
ATOM 561 C C . ALA A 1 73 ? -2.068 6.677 -4.905 1.00 96.81 73 ALA A C 1
ATOM 563 O O . ALA A 1 73 ? -1.139 6.994 -5.650 1.00 96.81 73 ALA A O 1
ATOM 564 N N . ILE A 1 74 ? -1.873 6.195 -3.672 1.00 97.69 74 ILE A N 1
ATOM 565 C CA . ILE A 1 74 ? -0.544 6.007 -3.072 1.00 97.69 74 ILE A CA 1
ATOM 566 C C . ILE A 1 74 ? 0.292 5.024 -3.901 1.00 97.69 74 ILE A C 1
ATOM 568 O O . ILE A 1 74 ? 1.398 5.372 -4.319 1.00 97.69 74 ILE A O 1
ATOM 572 N N . VAL A 1 75 ? -0.251 3.838 -4.200 1.00 98.06 75 VAL A N 1
ATOM 573 C CA . VAL A 1 75 ? 0.446 2.796 -4.976 1.00 98.06 75 VAL A CA 1
ATOM 574 C C . VAL A 1 75 ? 0.854 3.321 -6.349 1.00 98.06 75 VAL A C 1
ATOM 576 O O . VAL A 1 75 ? 1.990 3.137 -6.775 1.00 98.06 75 VAL A O 1
ATOM 579 N N . ARG A 1 76 ? -0.048 4.021 -7.047 1.00 97.06 76 ARG A N 1
ATOM 580 C CA . ARG A 1 76 ? 0.240 4.594 -8.370 1.00 97.06 76 ARG A CA 1
ATOM 581 C C . ARG A 1 76 ? 1.339 5.644 -8.313 1.00 97.06 76 ARG A C 1
ATOM 583 O O . ARG A 1 76 ? 2.166 5.681 -9.219 1.00 97.06 76 ARG A O 1
ATOM 590 N N . ASN A 1 77 ? 1.330 6.503 -7.295 1.00 94.94 77 ASN A N 1
ATOM 591 C CA . ASN A 1 77 ? 2.360 7.522 -7.122 1.00 94.94 77 ASN A CA 1
ATOM 592 C C . ASN A 1 77 ? 3.725 6.856 -6.895 1.00 94.94 77 ASN A C 1
ATOM 594 O O . ASN A 1 77 ? 4.653 7.079 -7.669 1.00 94.94 77 ASN A O 1
ATOM 598 N N . ARG A 1 78 ? 3.808 5.932 -5.932 1.00 95.62 78 ARG A N 1
ATOM 5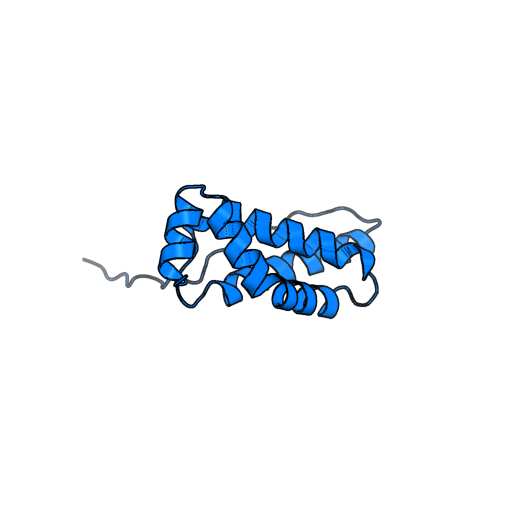99 C CA . ARG A 1 78 ? 5.049 5.212 -5.619 1.00 95.62 78 ARG A CA 1
ATOM 600 C C . ARG A 1 78 ? 5.575 4.386 -6.790 1.00 95.62 78 ARG A C 1
ATOM 602 O O . ARG A 1 78 ? 6.750 4.495 -7.114 1.00 95.62 78 ARG A O 1
ATOM 609 N N . ALA A 1 79 ? 4.714 3.648 -7.490 1.00 95.31 79 ALA A N 1
ATOM 610 C CA . ALA A 1 79 ? 5.110 2.891 -8.679 1.00 95.31 79 ALA A CA 1
ATOM 611 C C . ALA A 1 79 ? 5.669 3.801 -9.787 1.00 95.31 79 ALA A C 1
ATOM 613 O O . ALA A 1 79 ? 6.678 3.479 -10.410 1.00 95.31 79 ALA A O 1
ATOM 614 N N . LYS A 1 80 ? 5.046 4.965 -10.021 1.00 93.31 80 LYS A N 1
ATOM 615 C CA . LYS A 1 80 ? 5.556 5.956 -10.981 1.00 93.31 80 LYS A CA 1
ATOM 616 C C . LYS A 1 80 ? 6.886 6.558 -10.530 1.00 93.31 80 LYS A C 1
ATOM 618 O O . LYS A 1 80 ? 7.750 6.763 -11.374 1.00 93.31 80 LYS A O 1
ATOM 623 N N . ASN A 1 81 ? 7.059 6.841 -9.240 1.00 91.81 81 ASN A N 1
ATOM 624 C CA . ASN A 1 81 ? 8.329 7.339 -8.706 1.00 91.81 81 ASN A CA 1
ATOM 625 C C . ASN A 1 81 ? 9.436 6.303 -8.877 1.00 91.81 81 ASN A C 1
ATOM 627 O O . ASN A 1 81 ? 10.478 6.641 -9.427 1.00 91.81 81 ASN A O 1
ATOM 631 N N . ARG A 1 82 ? 9.164 5.031 -8.568 1.00 93.44 82 ARG A N 1
ATOM 632 C CA . ARG A 1 82 ? 10.115 3.947 -8.814 1.00 93.44 82 ARG A CA 1
ATOM 633 C C . ARG A 1 82 ? 10.472 3.814 -10.298 1.00 93.44 82 ARG A C 1
ATOM 635 O O . ARG A 1 82 ? 11.645 3.702 -10.620 1.00 93.44 82 ARG A O 1
ATOM 642 N N . LEU A 1 83 ? 9.507 3.890 -11.222 1.00 89.62 83 LEU A N 1
ATOM 643 C CA . LEU A 1 83 ? 9.817 3.907 -12.663 1.00 89.62 83 LEU A CA 1
ATOM 644 C C . LEU A 1 83 ? 10.702 5.091 -13.057 1.00 89.62 83 LEU A C 1
ATOM 646 O O . LEU A 1 83 ? 11.599 4.934 -13.882 1.00 89.62 83 LEU A O 1
ATOM 650 N N . ARG A 1 84 ? 10.442 6.275 -12.488 1.00 87.19 84 ARG A N 1
ATOM 651 C CA . ARG A 1 84 ? 11.281 7.450 -12.726 1.00 87.19 84 ARG A CA 1
ATOM 652 C C . ARG A 1 84 ? 12.695 7.193 -12.240 1.00 87.19 84 ARG A C 1
ATOM 654 O O . ARG A 1 84 ? 13.593 7.446 -13.016 1.00 87.19 84 ARG A O 1
ATOM 661 N N . GLU A 1 85 ? 12.885 6.667 -11.034 1.00 88.56 85 GLU A N 1
ATOM 662 C CA . GLU A 1 85 ? 14.202 6.313 -10.482 1.00 88.56 85 GLU A CA 1
ATOM 663 C C . GLU A 1 85 ? 14.928 5.271 -11.341 1.00 88.56 85 GLU A C 1
ATOM 665 O O . GLU A 1 85 ? 16.089 5.462 -11.679 1.00 88.56 85 GLU A O 1
ATOM 670 N N . LEU A 1 86 ? 14.235 4.211 -11.771 1.00 85.81 86 LEU A N 1
ATOM 671 C CA . LEU A 1 86 ? 14.809 3.174 -12.638 1.00 85.81 86 LEU A CA 1
ATOM 672 C C . LEU A 1 86 ? 15.201 3.709 -14.025 1.00 85.81 86 LEU A C 1
ATOM 674 O O . LEU A 1 86 ? 16.169 3.237 -14.611 1.00 85.81 86 LEU A O 1
ATOM 678 N N . GLY A 1 87 ? 14.449 4.679 -14.556 1.00 76.88 87 GLY A N 1
ATOM 679 C CA . GLY A 1 87 ? 14.761 5.361 -15.815 1.00 76.88 87 GLY A CA 1
ATOM 680 C C . GLY A 1 87 ? 15.725 6.544 -15.668 1.00 76.88 87 GLY A C 1
ATOM 681 O O . GLY A 1 87 ? 16.188 7.079 -16.675 1.00 76.88 87 GLY A O 1
ATOM 682 N N . LYS A 1 88 ? 16.014 6.975 -14.436 1.00 58.59 88 LYS A N 1
ATOM 683 C CA . LYS A 1 88 ? 16.843 8.132 -14.107 1.00 58.59 88 LYS A CA 1
ATOM 684 C C . LYS A 1 88 ? 18.176 7.685 -13.500 1.00 58.59 88 LYS A C 1
ATOM 686 O O . LYS A 1 88 ? 18.383 7.744 -12.295 1.00 58.59 88 LYS A O 1
ATOM 691 N N . GLU A 1 89 ? 19.155 7.488 -14.374 1.00 54.25 89 GLU A N 1
ATOM 692 C CA . GLU A 1 89 ? 20.515 8.002 -14.144 1.00 54.25 89 GLU A CA 1
ATOM 693 C C . GLU A 1 89 ? 20.561 9.560 -14.204 1.00 54.25 89 GLU A C 1
ATOM 695 O O . GLU A 1 89 ? 21.549 10.141 -14.639 1.00 54.25 89 GLU A O 1
ATOM 700 N N . LEU A 1 90 ? 19.500 10.289 -13.811 1.00 46.56 90 LEU A N 1
ATOM 701 C CA . LEU A 1 90 ? 19.430 11.762 -13.874 1.00 46.56 90 LEU A CA 1
ATOM 702 C C . LEU A 1 90 ? 18.660 12.363 -12.679 1.00 46.56 90 LEU A C 1
ATOM 704 O O . LEU A 1 90 ? 17.737 11.736 -12.170 1.00 46.56 90 LEU A O 1
ATOM 708 N N . PRO A 1 91 ? 18.990 13.583 -12.216 1.00 42.69 91 PRO A N 1
ATOM 709 C CA . PRO A 1 91 ? 18.664 14.039 -10.866 1.00 42.69 91 PRO A CA 1
ATOM 710 C C . PRO A 1 91 ? 17.159 14.102 -10.559 1.00 42.69 91 PRO A C 1
ATOM 712 O O . PRO A 1 91 ? 16.305 14.380 -11.414 1.00 42.69 91 PRO A O 1
ATOM 715 N N . LEU A 1 92 ? 16.843 13.806 -9.301 1.00 48.16 92 LEU A N 1
ATOM 716 C CA . LEU A 1 92 ? 15.522 13.942 -8.699 1.00 48.16 92 LEU A CA 1
ATOM 717 C C . LEU A 1 92 ? 15.235 15.431 -8.477 1.00 48.16 92 LEU A C 1
ATOM 719 O O . LEU A 1 92 ? 15.876 16.055 -7.640 1.00 48.16 92 LEU A O 1
ATOM 723 N N . GLU A 1 93 ? 14.267 15.986 -9.201 1.00 44.69 93 GLU A N 1
ATOM 724 C CA . GLU A 1 93 ? 13.558 17.171 -8.723 1.00 44.69 93 GLU A CA 1
ATOM 725 C C . GLU A 1 93 ? 12.300 16.677 -8.015 1.00 44.69 93 GLU A C 1
ATOM 727 O O . GLU A 1 93 ? 11.472 15.959 -8.590 1.00 44.69 93 GLU A O 1
ATOM 732 N N . GLU A 1 94 ? 12.275 16.980 -6.721 1.00 56.78 94 GLU A N 1
ATOM 733 C CA . GLU A 1 94 ? 11.157 16.844 -5.803 1.00 56.78 94 GLU A CA 1
ATOM 734 C C . GLU A 1 94 ? 9.930 17.554 -6.374 1.00 56.78 94 GLU A C 1
ATOM 736 O O . GLU A 1 94 ? 10.015 18.723 -6.737 1.00 56.78 94 GLU A O 1
ATOM 741 N N . ASP A 1 95 ? 8.775 16.887 -6.381 1.00 50.31 95 ASP A N 1
ATOM 742 C CA . ASP A 1 95 ? 7.525 17.630 -6.255 1.00 50.31 95 ASP A CA 1
ATOM 743 C C . ASP A 1 95 ? 6.466 16.803 -5.513 1.00 50.31 95 ASP A C 1
ATOM 745 O O . ASP A 1 95 ? 5.861 15.855 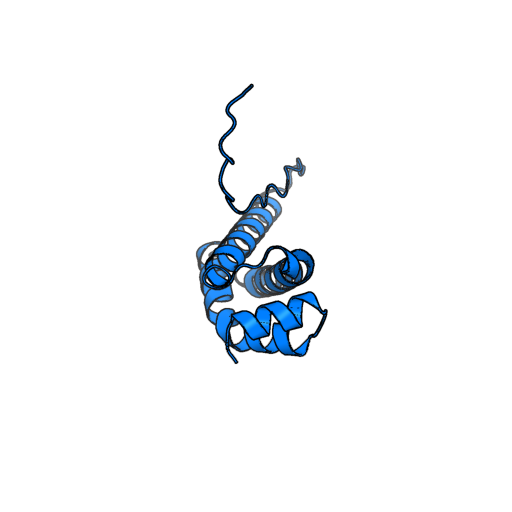-6.023 1.00 50.31 95 ASP A O 1
ATOM 749 N N . LEU A 1 96 ? 6.376 17.154 -4.232 1.00 46.53 96 LEU A N 1
ATOM 750 C CA . LEU A 1 96 ? 5.159 17.448 -3.490 1.00 46.53 96 LEU A CA 1
ATOM 751 C C . LEU A 1 96 ? 4.095 16.344 -3.372 1.00 46.53 96 LEU A C 1
ATOM 753 O O . LEU A 1 96 ? 3.292 16.054 -4.259 1.00 46.53 96 LEU A O 1
ATOM 757 N N . LEU A 1 97 ? 4.029 15.782 -2.163 1.00 48.94 97 LEU A N 1
ATOM 758 C CA . LEU A 1 97 ? 2.862 15.088 -1.623 1.00 48.94 97 LEU A CA 1
ATOM 759 C C . LEU A 1 97 ? 1.681 16.066 -1.453 1.00 48.94 97 LEU A C 1
ATOM 761 O O . LEU A 1 97 ? 1.243 16.317 -0.333 1.00 48.94 97 LEU A O 1
ATOM 765 N N . ASP A 1 98 ? 1.088 16.525 -2.553 1.00 49.72 98 ASP A N 1
ATOM 766 C CA . ASP A 1 98 ? -0.266 17.089 -2.555 1.00 49.72 98 ASP A CA 1
ATOM 767 C C . ASP A 1 98 ? -1.286 15.945 -2.522 1.00 49.72 98 ASP A C 1
ATOM 769 O O . ASP A 1 98 ? -2.082 15.711 -3.431 1.00 49.72 98 ASP A O 1
ATOM 773 N N . LEU A 1 99 ? -1.261 15.177 -1.430 1.00 49.56 99 LEU A N 1
ATOM 774 C CA . LEU A 1 99 ? -2.417 14.383 -1.031 1.00 49.56 99 LEU A CA 1
ATOM 775 C C . LEU A 1 99 ? -3.383 15.311 -0.292 1.00 49.56 99 LEU A C 1
ATOM 777 O O . LEU A 1 99 ? -3.583 15.162 0.920 1.00 49.56 99 LEU A O 1
ATOM 781 N N . GLU A 1 100 ? -3.957 16.250 -1.041 1.00 41.09 100 GLU A N 1
ATOM 782 C CA . GLU A 1 100 ? -5.265 16.819 -0.748 1.00 41.09 100 GLU A CA 1
ATOM 783 C C . GLU A 1 100 ? -6.291 15.757 -1.167 1.00 41.09 100 GLU A C 1
ATOM 785 O O . GLU A 1 100 ? -6.540 15.570 -2.365 1.00 41.09 100 GLU A O 1
ATOM 790 N N . PRO A 1 101 ? -6.878 14.976 -0.238 1.00 42.19 101 PRO A N 1
ATOM 791 C CA . PRO A 1 101 ? -8.096 14.267 -0.584 1.00 42.19 101 PRO A CA 1
ATOM 792 C C . PRO A 1 101 ? -9.103 15.359 -0.927 1.00 42.19 101 PRO A C 1
ATOM 794 O O . PRO A 1 101 ? -9.450 16.116 -0.032 1.00 42.19 101 PRO A O 1
ATOM 797 N N . SER A 1 102 ? -9.530 15.477 -2.192 1.00 48.81 102 SER A N 1
ATOM 798 C CA . SER A 1 102 ? -10.530 16.467 -2.604 1.00 48.81 102 SER A CA 1
ATOM 799 C C . SER A 1 102 ? -11.687 16.493 -1.601 1.00 48.81 102 SER A C 1
ATOM 801 O O . SER A 1 102 ? -12.547 15.604 -1.573 1.00 48.81 102 SER A O 1
ATOM 803 N N . GLY A 1 103 ? -11.629 17.500 -0.740 1.00 47.84 103 GLY A N 1
ATOM 804 C CA . GLY A 1 103 ? -12.558 17.830 0.314 1.00 47.84 103 GLY A CA 1
ATOM 805 C C . GLY A 1 103 ? -12.984 19.250 0.019 1.00 47.84 103 GLY A C 1
ATOM 806 O O . GLY A 1 103 ? -12.302 20.185 0.402 1.00 47.84 103 GLY A O 1
ATOM 807 N N . ASP A 1 104 ? -14.036 19.334 -0.788 1.00 47.81 104 ASP A N 1
ATOM 808 C CA . ASP A 1 104 ? -15.009 20.418 -0.910 1.00 47.81 104 ASP A CA 1
ATOM 809 C C . ASP A 1 104 ? -14.515 21.861 -0.628 1.00 47.81 104 ASP A C 1
ATOM 811 O O . ASP A 1 104 ? -14.245 22.203 0.528 1.00 47.81 104 ASP A O 1
ATOM 815 N N . PRO A 1 105 ? -14.449 22.762 -1.632 1.00 46.47 105 PRO A N 1
ATOM 816 C CA . PRO A 1 105 ? -14.289 24.182 -1.358 1.00 46.47 105 PRO A CA 1
ATOM 817 C C . PRO A 1 105 ? -15.540 24.675 -0.620 1.00 46.47 105 PRO A C 1
ATOM 819 O O . PRO A 1 105 ? -16.582 24.924 -1.223 1.00 46.47 105 PRO A O 1
ATOM 822 N N . GLY A 1 106 ? -15.432 24.813 0.704 1.00 46.16 106 GLY A N 1
ATOM 823 C CA . GLY A 1 106 ? -16.488 25.381 1.535 1.00 46.16 106 GLY A CA 1
ATOM 824 C C . GLY A 1 106 ? -16.986 26.712 0.952 1.00 46.16 106 GLY A C 1
ATOM 825 O O . GLY A 1 106 ? -16.173 27.525 0.495 1.00 46.16 106 GLY A O 1
ATOM 826 N N . PRO A 1 107 ? -18.306 26.964 0.932 1.00 51.38 107 PRO A N 1
ATOM 827 C CA . PRO A 1 107 ? -18.832 28.162 0.303 1.00 51.38 107 PRO A CA 1
ATOM 828 C C . PRO A 1 107 ? -18.405 29.403 1.097 1.00 51.38 107 PRO A C 1
ATOM 830 O O . PRO A 1 107 ? -18.822 29.617 2.234 1.00 51.38 107 PRO A O 1
ATOM 833 N N . ARG A 1 108 ? -17.577 30.248 0.472 1.00 48.59 108 ARG A N 1
ATOM 834 C CA . ARG A 1 108 ? -17.395 31.655 0.851 1.00 48.59 108 ARG A CA 1
ATOM 835 C C . ARG A 1 108 ? -18.511 32.486 0.231 1.00 48.59 108 ARG A C 1
ATOM 837 O O . ARG A 1 108 ? -18.503 32.613 -0.987 1.00 48.59 108 ARG A O 1
ATOM 844 N N . GLN A 1 109 ? -19.350 33.117 1.055 1.00 40.34 109 GLN A N 1
ATOM 845 C CA . GLN A 1 109 ? -19.898 34.477 0.862 1.00 40.34 109 GLN A CA 1
ATOM 846 C C . GLN A 1 109 ? -20.150 35.047 2.276 1.00 40.34 109 GLN A C 1
ATOM 848 O O . GLN A 1 109 ? -20.876 34.439 3.053 1.00 40.34 109 GLN A O 1
ATOM 853 N N . SER A 1 110 ? -19.317 35.964 2.779 1.00 41.97 110 SER A N 1
ATOM 854 C CA . SER A 1 110 ? -19.365 37.429 2.593 1.00 41.97 110 SER A CA 1
ATOM 855 C C . SER A 1 110 ? -20.477 38.101 3.411 1.00 41.97 110 SER A C 1
ATOM 857 O O . SER A 1 110 ? -21.649 37.989 3.068 1.00 41.97 110 SER A O 1
ATOM 859 N N . LEU A 1 111 ? -20.069 38.838 4.451 1.00 45.19 111 LEU A N 1
ATOM 860 C CA . LEU A 1 111 ? -20.753 40.020 4.985 1.00 45.19 111 LEU A CA 1
ATOM 861 C C . LEU A 1 111 ? -19.750 41.174 4.984 1.00 45.19 111 LEU A C 1
ATOM 863 O O . LEU A 1 111 ? -18.572 40.899 5.313 1.00 45.19 111 LEU A O 1
#

Secondary structure (DSSP, 8-state):
--HHHHHHHHHTT-HHHHHHHHHHHHHHHHHHHHHH-TT-GGGHHHHHHHHHHHHHHTGGG--TT-HHHHHHHHHHHHHHHHHHHHH-SS---------------------

Radius of gyration: 16.22 Å; chains: 1; bounding box: 41×49×34 Å

Foldseek 3Di:
DAPVVLLVCLVVVNVVSLVVVCVVCVVVLLVLLCVLCVVPNVCSVVLLVVLSVVCSVVSVVDDHPCSNVSSSVSSNVSSVVVVCVVVDPDDDDDDDPPPPPPDDPDDDDDD

Sequence (111 aa):
MEEGELIRRMKRGDPAALEALMDRDMAFACGVASSILRDAPRDVEEVVSDSFLALWNNAHKLVPGRVRGYLSAIVRNRAKNRLRELGKELPLEEDLLDLEPSGDPGPRQSL